Protein AF-A0A134A061-F1 (afdb_monomer_lite)

Sequence (136 aa):
MIILNKIAFFKDEEFLRAVRDTMGKERMSLAKRREKPIKGIIWKKSLRKINFISINFKDYHVKDITDLALFKNVETIILTYMGDNEEDIGIYEEENILDNLYLVKKLKNLRRVQLYHLKINNDVKADCPNARVFID

Foldseek 3Di:
DPVVVFFDDDPWVLVVVQCQQQDDQAESDPVRGDPGGDDDTDTLVSLQSHQYYEDACQVRVTQEPLSVLSNQNHAEYEYEHADPDPVRQAADPRPCNCVNLLSCCNRPNHAAYEYYRYDDPDDNCVSNVNYDYHYD

Secondary structure (DSSP, 8-state):
-TTGGGB---S-HHHHHHHHHHB-SSEE-GGG--SS---SPPBHHHHTT--EEEEEHHHH-----GGGGG-TT--EEEEE---SSTT----B--TTTTTTGGGGGG-TT--EEEEESB---S-HHHHSTTSEEEE-

Radius of gyration: 14.5 Å; chains: 1; bounding box: 28×32×43 Å

Structure (mmCIF, N/CA/C/O backbone):
data_AF-A0A134A061-F1
#
_entry.id   AF-A0A134A061-F1
#
loop_
_atom_site.group_PDB
_atom_site.id
_atom_site.type_symbol
_atom_site.label_atom_id
_atom_site.label_alt_id
_atom_site.label_comp_id
_atom_site.label_asym_id
_atom_site.label_entity_id
_atom_site.label_seq_id
_atom_site.pdbx_PDB_ins_code
_atom_site.Cartn_x
_atom_site.Cartn_y
_atom_site.Cartn_z
_atom_site.occupancy
_atom_site.B_iso_or_equiv
_atom_site.auth_seq_id
_atom_site.auth_comp_id
_atom_site.auth_asym_id
_atom_site.auth_atom_id
_atom_site.pdbx_PDB_model_num
ATOM 1 N N . MET A 1 1 ? -6.243 -9.577 26.295 1.00 54.78 1 MET A N 1
ATOM 2 C CA . MET A 1 1 ? -5.653 -8.228 26.113 1.00 54.78 1 MET A CA 1
ATOM 3 C C . MET A 1 1 ? -6.366 -7.474 24.979 1.00 54.78 1 MET A C 1
ATOM 5 O O . MET A 1 1 ? -6.039 -7.651 23.815 1.00 54.78 1 MET A O 1
ATOM 9 N N . ILE A 1 2 ? -7.404 -6.684 25.292 1.00 73.00 2 ILE A N 1
ATOM 10 C CA . ILE A 1 2 ? -8.360 -6.142 24.293 1.00 73.00 2 ILE A CA 1
ATOM 11 C C . ILE A 1 2 ? -7.815 -4.916 23.531 1.00 73.00 2 ILE A C 1
ATOM 13 O O . ILE A 1 2 ? -8.220 -4.661 22.396 1.00 73.00 2 ILE A O 1
ATOM 17 N N . ILE A 1 3 ? -6.899 -4.151 24.135 1.00 74.94 3 ILE A N 1
ATOM 18 C CA . ILE A 1 3 ? -6.406 -2.881 23.573 1.00 74.94 3 ILE A CA 1
ATOM 19 C C . ILE A 1 3 ? -5.347 -3.116 22.490 1.00 74.94 3 ILE A C 1
ATOM 21 O O . ILE A 1 3 ? -5.458 -2.549 21.405 1.00 74.94 3 ILE A O 1
ATOM 25 N N . LEU A 1 4 ? -4.380 -4.005 22.734 1.00 80.81 4 LEU A N 1
ATOM 26 C CA . LEU A 1 4 ? -3.308 -4.317 21.780 1.00 80.81 4 LEU A CA 1
ATOM 27 C C . LEU A 1 4 ? -3.839 -4.866 20.449 1.00 80.81 4 LEU A C 1
ATOM 29 O O . LEU A 1 4 ? -3.361 -4.477 19.387 1.00 80.81 4 LEU A O 1
ATOM 33 N N . ASN A 1 5 ? -4.937 -5.627 20.473 1.00 87.81 5 ASN A N 1
ATOM 34 C CA . ASN A 1 5 ? -5.585 -6.115 19.252 1.00 87.81 5 ASN A CA 1
ATOM 35 C C . ASN A 1 5 ? -6.145 -4.997 18.351 1.00 87.81 5 ASN A C 1
ATOM 37 O O . ASN A 1 5 ? -6.401 -5.247 17.169 1.00 87.81 5 ASN A O 1
ATOM 41 N N . LYS A 1 6 ? -6.324 -3.774 18.871 1.00 92.69 6 LYS A N 1
ATOM 42 C CA . LYS A 1 6 ? -6.825 -2.604 18.126 1.00 92.69 6 LYS A CA 1
ATOM 43 C C . LYS A 1 6 ? -5.707 -1.766 17.494 1.00 92.69 6 LYS A C 1
ATOM 45 O O . LYS A 1 6 ? -6.012 -0.920 16.649 1.00 92.69 6 LYS A O 1
ATOM 50 N N . ILE A 1 7 ? -4.454 -1.991 17.884 1.00 95.56 7 ILE A N 1
ATOM 51 C CA . ILE A 1 7 ? -3.274 -1.286 17.369 1.00 95.56 7 ILE A CA 1
ATOM 52 C C . ILE A 1 7 ? -2.820 -1.950 16.067 1.00 95.56 7 ILE A C 1
ATOM 54 O O . ILE A 1 7 ? -2.876 -3.174 15.941 1.00 95.56 7 ILE A O 1
ATOM 58 N N . ALA A 1 8 ? -2.446 -1.143 15.077 1.00 96.44 8 ALA A N 1
ATOM 59 C CA . ALA A 1 8 ? -1.811 -1.612 13.854 1.00 96.44 8 ALA A CA 1
ATOM 60 C C . ALA A 1 8 ? -0.295 -1.668 14.066 1.00 96.44 8 ALA A C 1
ATOM 62 O O . ALA A 1 8 ? 0.300 -0.688 14.512 1.00 96.44 8 ALA A O 1
ATOM 63 N N . PHE A 1 9 ? 0.293 -2.814 13.743 1.00 96.06 9 PHE A N 1
ATOM 64 C CA . PHE A 1 9 ? 1.733 -3.025 13.729 1.00 96.06 9 PHE A CA 1
ATOM 65 C C . PHE A 1 9 ? 2.155 -3.193 12.281 1.00 96.06 9 PHE A C 1
ATOM 67 O O . PHE A 1 9 ? 1.469 -3.899 11.542 1.00 96.06 9 PHE A O 1
ATOM 74 N N . PHE A 1 10 ? 3.236 -2.518 11.916 1.00 96.75 10 PHE A N 1
ATOM 75 C CA . PHE A 1 10 ? 3.843 -2.580 10.598 1.00 96.75 10 PHE A CA 1
ATOM 76 C C . PHE A 1 10 ? 5.154 -3.344 10.735 1.00 96.75 10 PHE A C 1
ATOM 78 O O . PHE A 1 10 ? 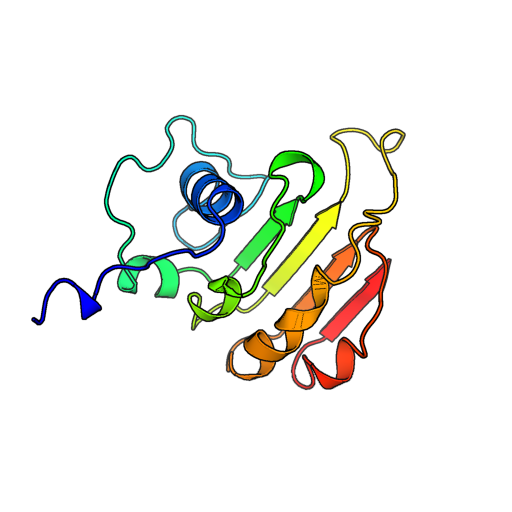5.872 -3.145 11.718 1.00 96.75 10 PHE A O 1
ATOM 85 N N . LYS A 1 11 ? 5.412 -4.252 9.802 1.00 95.62 11 LYS A N 1
ATOM 86 C CA . LYS A 1 11 ? 6.662 -5.005 9.707 1.00 95.62 11 LYS A CA 1
ATOM 87 C C . LYS A 1 11 ? 7.772 -4.151 9.112 1.00 95.62 11 LYS A C 1
ATOM 89 O O . LYS A 1 11 ? 8.905 -4.237 9.566 1.00 95.62 11 LYS A O 1
ATOM 94 N N . ASP A 1 12 ? 7.424 -3.347 8.116 1.00 96.06 12 ASP A N 1
ATOM 95 C CA . ASP A 1 12 ? 8.349 -2.462 7.425 1.00 96.06 12 ASP A CA 1
ATOM 96 C C . ASP A 1 12 ? 8.299 -1.060 8.058 1.00 96.06 12 ASP A C 1
ATOM 98 O O . ASP A 1 12 ? 7.246 -0.410 8.122 1.00 96.06 12 ASP A O 1
ATOM 102 N N . GLU A 1 13 ? 9.439 -0.603 8.582 1.00 96.75 13 GLU A N 1
ATOM 103 C CA . GLU A 1 13 ? 9.552 0.701 9.246 1.00 96.75 13 GLU A CA 1
ATOM 104 C C . GLU A 1 13 ? 9.395 1.871 8.267 1.00 96.75 13 GLU A C 1
ATOM 106 O O . GLU A 1 13 ? 8.819 2.904 8.621 1.00 96.75 13 GLU A O 1
ATOM 111 N N . GLU A 1 14 ? 9.825 1.694 7.020 1.00 97.19 14 GLU A N 1
ATOM 112 C CA . GLU A 1 14 ? 9.667 2.681 5.958 1.00 97.19 14 GLU A CA 1
ATOM 113 C C . GLU A 1 14 ? 8.205 2.779 5.504 1.00 97.19 14 GLU A C 1
ATOM 115 O O . GLU A 1 14 ? 7.691 3.873 5.252 1.00 97.19 14 GLU A O 1
ATOM 120 N N . PHE A 1 15 ? 7.466 1.667 5.511 1.00 97.44 15 PHE A N 1
ATOM 121 C CA . PHE A 1 15 ? 6.023 1.689 5.285 1.00 97.44 15 PHE A CA 1
ATOM 122 C C . PHE A 1 15 ? 5.314 2.391 6.451 1.00 97.44 15 PHE A C 1
ATOM 124 O O . PHE A 1 15 ? 4.456 3.256 6.240 1.00 97.44 15 PHE A O 1
ATOM 131 N N . LEU A 1 16 ? 5.704 2.116 7.699 1.00 97.81 16 LEU A N 1
ATOM 132 C CA . LEU A 1 16 ? 5.194 2.872 8.844 1.00 97.81 16 LEU A CA 1
ATOM 133 C C . LEU A 1 16 ? 5.452 4.379 8.685 1.00 97.81 16 LEU A C 1
ATOM 135 O O . LEU A 1 16 ? 4.541 5.177 8.940 1.00 97.81 16 LEU A O 1
ATOM 139 N N . ARG A 1 17 ? 6.656 4.775 8.252 1.00 97.06 17 ARG A N 1
ATOM 140 C CA . ARG A 1 17 ? 6.997 6.176 7.967 1.00 97.06 17 ARG A CA 1
ATOM 141 C C . ARG A 1 17 ? 6.086 6.752 6.886 1.00 97.06 17 ARG A C 1
ATOM 143 O O . ARG A 1 17 ? 5.439 7.768 7.133 1.00 97.06 17 ARG A O 1
ATOM 150 N N . ALA A 1 18 ? 5.911 6.054 5.764 1.00 96.62 18 ALA A N 1
ATOM 151 C CA . ALA A 1 18 ? 5.008 6.469 4.692 1.00 96.62 18 ALA A CA 1
ATOM 152 C C . ALA A 1 18 ? 3.581 6.716 5.197 1.00 96.62 18 ALA A C 1
ATOM 154 O O . ALA A 1 18 ? 2.980 7.752 4.900 1.00 96.62 18 ALA A O 1
ATOM 155 N N . VAL A 1 19 ? 3.037 5.810 6.013 1.00 97.12 19 VAL A N 1
ATOM 156 C CA . VAL A 1 19 ? 1.700 5.972 6.602 1.00 97.12 19 VAL A CA 1
ATOM 157 C C . VAL A 1 19 ? 1.646 7.194 7.514 1.00 97.12 19 VAL A C 1
ATOM 159 O O . VAL A 1 19 ? 0.689 7.968 7.456 1.00 97.12 19 VAL A O 1
ATOM 162 N N . ARG A 1 20 ? 2.656 7.401 8.362 1.00 96.44 20 ARG A N 1
ATOM 163 C CA . ARG A 1 20 ? 2.694 8.552 9.275 1.00 96.44 20 ARG A CA 1
ATOM 164 C C . ARG A 1 20 ? 2.776 9.878 8.537 1.00 96.44 20 ARG A C 1
ATOM 166 O O . ARG A 1 20 ? 2.158 10.838 9.004 1.00 96.44 20 ARG A O 1
ATOM 173 N N . ASP A 1 21 ? 3.487 9.907 7.421 1.00 96.12 21 ASP A N 1
ATOM 174 C CA . ASP A 1 21 ? 3.759 11.117 6.655 1.00 96.12 21 ASP A CA 1
ATOM 175 C C . ASP A 1 21 ? 2.613 11.466 5.705 1.00 96.12 21 ASP A C 1
ATOM 177 O O . ASP A 1 21 ? 2.369 12.641 5.462 1.00 96.12 21 ASP A O 1
ATOM 181 N N . THR A 1 22 ? 1.870 10.482 5.191 1.00 95.06 22 THR A N 1
ATOM 182 C CA . THR A 1 22 ? 0.907 10.706 4.092 1.00 95.06 22 THR A CA 1
ATOM 183 C C . THR A 1 22 ? -0.549 10.395 4.438 1.00 95.06 22 THR A C 1
ATOM 185 O O . THR A 1 22 ? -1.448 10.721 3.660 1.00 95.06 22 THR A O 1
ATOM 188 N N . MET A 1 23 ? -0.836 9.777 5.593 1.00 93.81 23 MET A N 1
ATOM 189 C CA . MET A 1 23 ? -2.210 9.423 5.962 1.00 93.81 23 MET A CA 1
ATOM 190 C C . MET A 1 23 ? -3.048 10.661 6.330 1.00 93.81 23 MET A C 1
ATOM 192 O O . MET A 1 23 ? -2.872 11.305 7.376 1.00 93.81 23 MET A O 1
ATOM 196 N N . GLY A 1 24 ? -4.023 10.955 5.467 1.00 85.75 24 GLY A N 1
ATOM 197 C CA . GLY A 1 24 ? -5.095 11.928 5.668 1.00 85.75 24 GLY A CA 1
ATOM 198 C C . GLY A 1 24 ? -6.418 11.285 6.110 1.00 85.75 24 GLY A C 1
ATOM 199 O O . GLY A 1 24 ? -6.437 10.226 6.730 1.00 85.75 24 GLY A O 1
ATOM 200 N N . LYS A 1 25 ? -7.551 11.942 5.807 1.00 86.38 25 LYS A N 1
ATOM 201 C CA . LYS A 1 25 ? -8.897 11.464 6.196 1.00 86.38 25 LYS A CA 1
ATOM 202 C C . LYS A 1 25 ? -9.248 10.108 5.567 1.00 86.38 25 LYS A C 1
ATOM 204 O O . LYS A 1 25 ? -9.570 9.173 6.290 1.00 86.38 25 LYS A O 1
ATOM 209 N N . GLU A 1 26 ? -9.179 10.026 4.240 1.00 92.00 26 GLU A N 1
ATOM 210 C CA . GLU A 1 26 ? -9.557 8.829 3.463 1.00 92.00 26 GLU A CA 1
ATOM 211 C C . GLU A 1 26 ? -8.472 8.391 2.474 1.00 92.00 26 GLU A C 1
ATOM 213 O O . GLU A 1 26 ? -8.609 7.381 1.791 1.00 92.00 26 GLU A O 1
ATOM 218 N N . ARG A 1 27 ? -7.377 9.151 2.389 1.00 93.62 27 ARG A N 1
ATOM 219 C CA . ARG A 1 27 ? -6.312 8.928 1.415 1.00 93.62 27 ARG A CA 1
ATOM 220 C C . ARG A 1 27 ? -4.961 8.927 2.105 1.00 93.62 27 ARG A C 1
ATOM 222 O O . ARG A 1 27 ? -4.683 9.821 2.903 1.00 93.62 27 ARG A O 1
ATOM 229 N N . MET A 1 28 ? -4.151 7.945 1.751 1.00 96.12 28 MET A N 1
ATOM 230 C CA . MET A 1 28 ? -2.710 7.923 1.935 1.00 96.12 28 MET A CA 1
ATOM 231 C C . MET A 1 28 ? -2.108 8.227 0.559 1.00 96.12 28 MET A C 1
ATOM 233 O O . MET A 1 28 ? -2.286 7.442 -0.369 1.00 96.12 28 MET A O 1
ATOM 237 N N . SER A 1 29 ? -1.532 9.414 0.372 1.00 93.69 29 SER A N 1
ATOM 238 C CA . SER A 1 29 ? -1.072 9.858 -0.950 1.00 93.69 29 SER A CA 1
ATOM 239 C C . SER A 1 29 ? 0.103 10.816 -0.856 1.00 93.69 29 SER A C 1
ATOM 241 O O . SER A 1 29 ? 0.116 11.704 -0.004 1.00 93.69 29 SER A O 1
ATOM 243 N N . LEU A 1 30 ? 1.024 10.684 -1.808 1.00 89.06 30 LEU A N 1
ATOM 244 C CA . LEU A 1 30 ? 2.163 11.580 -2.007 1.00 89.06 30 LEU A CA 1
ATOM 245 C C . LEU A 1 30 ? 1.733 13.043 -2.184 1.00 89.06 30 LEU A C 1
ATOM 247 O O . LEU A 1 30 ? 2.383 13.939 -1.661 1.00 89.06 30 LEU A O 1
ATOM 251 N N . ALA A 1 31 ? 0.577 13.289 -2.811 1.00 87.31 31 ALA A N 1
ATOM 252 C CA . ALA A 1 31 ? 0.029 14.635 -2.998 1.00 87.31 31 ALA A CA 1
ATOM 253 C C . ALA A 1 31 ? -0.475 15.287 -1.694 1.00 87.31 31 ALA A C 1
ATOM 255 O O . ALA A 1 31 ? -0.844 16.459 -1.684 1.00 87.31 31 ALA A O 1
ATOM 256 N N . LYS A 1 32 ? -0.575 14.526 -0.595 1.00 86.44 32 LYS A N 1
ATOM 257 C CA . LYS A 1 32 ? -1.104 14.990 0.697 1.00 86.44 32 LYS A CA 1
ATOM 258 C C . LYS A 1 32 ? -0.182 14.610 1.854 1.00 86.44 32 LYS A C 1
ATOM 260 O O . LYS A 1 32 ? -0.644 14.084 2.870 1.00 86.44 32 LYS A O 1
ATOM 265 N N . ARG A 1 33 ? 1.113 14.902 1.710 1.00 88.56 33 ARG A N 1
ATOM 266 C CA . ARG A 1 33 ? 2.069 14.831 2.824 1.00 88.56 33 ARG A CA 1
ATOM 267 C C . ARG A 1 33 ? 1.624 15.766 3.955 1.00 88.56 33 ARG A C 1
ATOM 269 O O . ARG A 1 33 ? 1.153 16.880 3.729 1.00 88.56 33 ARG A O 1
ATOM 276 N N . ARG A 1 34 ? 1.720 15.286 5.189 1.00 90.88 34 ARG A N 1
ATOM 277 C CA . ARG A 1 34 ? 1.394 16.039 6.397 1.00 90.88 34 ARG A CA 1
ATOM 278 C C . ARG A 1 34 ? 2.566 16.945 6.746 1.00 90.88 34 ARG A C 1
ATOM 280 O O . ARG A 1 34 ? 3.698 16.488 6.784 1.00 90.88 34 ARG A O 1
ATOM 287 N N . GLU A 1 35 ? 2.272 18.181 7.139 1.00 91.12 35 GLU A N 1
ATOM 288 C CA . GLU A 1 35 ? 3.278 19.083 7.720 1.00 91.12 35 GLU A CA 1
ATOM 289 C C . GLU A 1 35 ? 3.909 18.479 8.988 1.00 91.12 35 GLU A C 1
ATOM 291 O O . GLU A 1 35 ? 5.107 18.592 9.228 1.00 91.12 35 GLU A O 1
ATOM 296 N N . LYS A 1 36 ? 3.090 17.794 9.802 1.00 92.38 36 LYS A N 1
ATOM 297 C CA . LYS A 1 36 ? 3.539 17.055 10.985 1.00 92.38 36 LYS A CA 1
ATOM 298 C C . LYS A 1 36 ? 3.112 15.588 10.887 1.00 92.38 36 LYS A C 1
ATOM 300 O O . LYS A 1 36 ? 1.899 15.318 10.827 1.00 92.38 36 LYS A O 1
ATOM 305 N N . PRO A 1 37 ? 4.069 14.643 10.917 1.00 93.00 37 PRO A N 1
ATOM 306 C CA . PRO A 1 37 ? 3.759 13.225 10.844 1.00 93.00 37 PRO A CA 1
ATOM 307 C C . PRO A 1 37 ? 2.990 12.767 12.081 1.00 93.00 37 PRO A C 1
ATOM 309 O O . PRO A 1 37 ? 3.013 13.406 13.139 1.00 93.00 37 PRO A O 1
ATOM 312 N N . ILE A 1 38 ? 2.292 11.640 11.961 1.00 93.56 38 ILE A N 1
ATOM 313 C CA . ILE A 1 38 ? 1.561 11.056 13.088 1.00 93.56 38 ILE A CA 1
ATOM 314 C C . ILE A 1 38 ? 2.563 10.550 14.136 1.00 93.56 38 ILE A C 1
ATOM 316 O O . ILE A 1 38 ? 3.218 9.524 13.959 1.00 93.56 38 ILE A O 1
ATOM 320 N N . LYS A 1 39 ? 2.658 11.270 15.258 1.00 89.00 39 LYS A N 1
ATOM 321 C CA . LYS A 1 39 ? 3.450 10.885 16.431 1.00 89.00 39 LYS A CA 1
ATOM 322 C C . LYS A 1 39 ? 2.553 10.099 17.392 1.00 89.00 39 LYS A C 1
ATOM 324 O O . LYS A 1 39 ? 1.765 10.691 18.122 1.00 89.00 39 LYS A O 1
ATOM 329 N N . GLY A 1 40 ? 2.615 8.767 17.352 1.00 91.50 40 GLY A N 1
ATOM 330 C CA . GLY A 1 40 ? 1.891 7.904 18.292 1.00 91.50 40 GLY A CA 1
ATOM 331 C C . GLY A 1 40 ? 1.327 6.623 17.681 1.00 91.50 40 GLY A C 1
ATOM 332 O O . GLY A 1 40 ? 1.771 6.155 16.633 1.00 91.50 40 GLY A O 1
ATOM 333 N N . ILE A 1 41 ? 0.345 6.046 18.376 1.00 94.12 41 ILE A N 1
ATOM 334 C CA . ILE A 1 41 ? -0.288 4.772 18.018 1.00 94.12 41 ILE A CA 1
ATOM 335 C C . ILE A 1 41 ? -1.153 4.931 16.765 1.00 94.12 41 ILE A C 1
ATOM 337 O O . ILE A 1 41 ? -2.073 5.753 16.722 1.00 94.12 41 ILE A O 1
ATOM 341 N N . ILE A 1 42 ? -0.926 4.061 15.780 1.00 96.12 42 ILE A N 1
ATOM 342 C CA . ILE A 1 42 ? -1.824 3.895 14.639 1.00 96.12 42 ILE A CA 1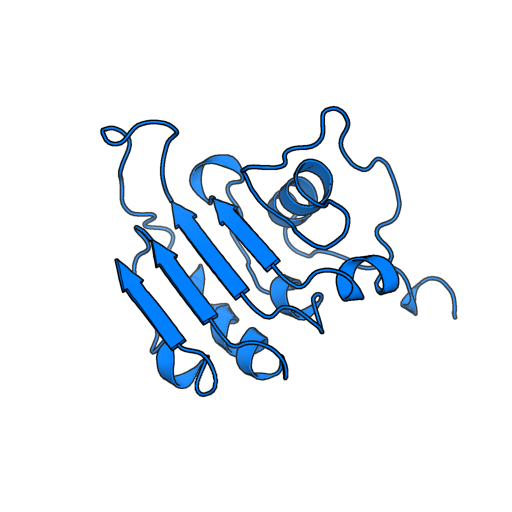
ATOM 343 C C . ILE A 1 42 ? -2.888 2.866 15.007 1.00 96.12 42 ILE A C 1
ATOM 345 O O . ILE A 1 42 ? -2.611 1.696 15.267 1.00 96.12 42 ILE A O 1
ATOM 349 N N . TRP A 1 43 ? -4.142 3.300 15.025 1.00 95.75 43 TRP A N 1
ATOM 350 C CA . TRP A 1 43 ? -5.266 2.419 15.313 1.00 95.75 43 TRP A CA 1
ATOM 351 C C . TRP A 1 43 ? -5.765 1.739 14.039 1.00 95.75 43 TRP A C 1
ATOM 353 O O . TRP A 1 43 ? -6.014 2.409 13.036 1.00 95.75 43 TRP A O 1
ATOM 363 N N . LYS A 1 44 ? -6.067 0.436 14.103 1.00 96.38 44 LYS A N 1
ATOM 364 C CA . LYS A 1 44 ? -6.672 -0.311 12.981 1.00 96.38 44 LYS A CA 1
ATOM 365 C C . LYS A 1 44 ? -7.958 0.345 12.463 1.00 96.38 44 LYS A C 1
ATOM 367 O O . LYS A 1 44 ? -8.231 0.314 11.269 1.00 96.38 44 LYS A O 1
ATOM 372 N N . LYS A 1 45 ? -8.748 0.975 13.346 1.00 94.94 45 LYS A N 1
ATOM 373 C CA . LYS A 1 45 ? -9.968 1.712 12.959 1.00 94.94 45 LYS A CA 1
ATOM 374 C C . LYS A 1 45 ? -9.686 2.909 12.044 1.00 94.94 45 LYS A C 1
ATOM 376 O O . LYS A 1 45 ? -10.549 3.258 11.250 1.00 94.94 45 LYS A O 1
ATOM 381 N N . SER A 1 46 ? -8.513 3.533 12.165 1.00 94.81 46 SER A N 1
ATOM 382 C CA . SER A 1 46 ? -8.108 4.652 11.311 1.00 94.81 46 SER A CA 1
ATOM 383 C C . SER A 1 46 ? -7.765 4.153 9.910 1.00 94.81 46 SER A C 1
ATOM 385 O O . SER A 1 46 ? -8.249 4.717 8.939 1.00 94.81 46 SER A O 1
ATOM 387 N N . LEU A 1 47 ? -7.048 3.027 9.810 1.00 96.75 47 LEU A N 1
ATOM 388 C CA . LEU A 1 47 ? -6.701 2.403 8.526 1.00 96.75 47 LEU A CA 1
ATOM 389 C C . LEU A 1 47 ? -7.937 1.944 7.738 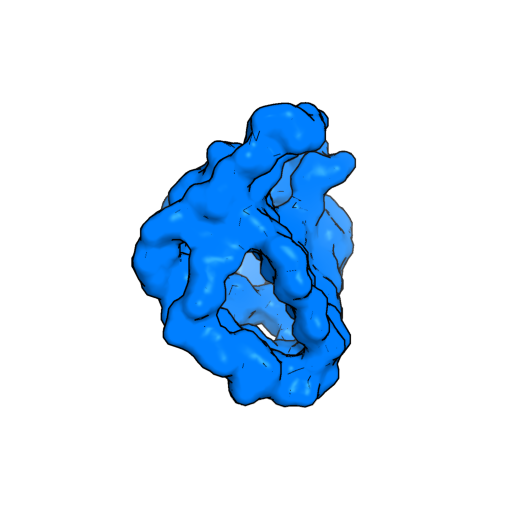1.00 96.75 47 LEU A C 1
ATOM 391 O O . LEU A 1 47 ? -7.951 1.996 6.514 1.00 96.75 47 LEU A O 1
ATOM 395 N N . ARG A 1 48 ? -9.021 1.561 8.428 1.00 95.19 48 ARG A N 1
ATOM 396 C CA . ARG A 1 48 ? -10.310 1.225 7.791 1.00 95.19 48 ARG A CA 1
ATOM 397 C C . ARG A 1 48 ? -10.987 2.408 7.090 1.00 95.19 48 ARG A C 1
ATOM 399 O O . ARG A 1 48 ? -11.917 2.180 6.329 1.00 95.19 48 ARG A O 1
ATOM 406 N N . LYS A 1 49 ? -10.588 3.652 7.353 1.00 95.50 49 LYS A N 1
ATOM 407 C CA . LYS A 1 49 ? -11.156 4.824 6.663 1.00 95.50 49 LYS A CA 1
ATOM 408 C C . LYS A 1 49 ? -10.484 5.098 5.320 1.00 95.50 49 LYS A C 1
ATOM 410 O O . LYS A 1 49 ? -10.978 5.915 4.556 1.00 95.50 49 LYS A O 1
ATOM 415 N N . ILE A 1 50 ? -9.356 4.447 5.049 1.00 97.50 50 ILE A N 1
ATOM 416 C CA . ILE A 1 50 ? -8.557 4.703 3.859 1.00 97.50 50 ILE A CA 1
ATOM 417 C C . ILE A 1 50 ? -9.127 3.912 2.684 1.00 97.50 50 ILE A C 1
ATOM 419 O O . ILE A 1 50 ? -9.216 2.685 2.745 1.00 97.50 50 ILE A O 1
ATOM 423 N N . ASN A 1 51 ? -9.497 4.629 1.624 1.00 97.69 51 ASN A N 1
ATOM 424 C CA . ASN A 1 51 ? -9.968 4.068 0.356 1.00 97.69 51 ASN A CA 1
ATOM 425 C C . ASN A 1 51 ? -8.924 4.195 -0.770 1.00 97.69 51 ASN A C 1
ATOM 427 O O . ASN A 1 51 ? -9.056 3.552 -1.809 1.00 97.69 51 ASN A O 1
ATOM 431 N N . PHE A 1 52 ? -7.864 4.974 -0.559 1.00 97.94 52 PHE A N 1
ATOM 432 C CA . PHE A 1 52 ? -6.825 5.231 -1.553 1.00 97.94 52 PHE A CA 1
ATOM 433 C C . PHE A 1 52 ? -5.438 5.177 -0.917 1.00 97.94 52 PHE A C 1
ATOM 435 O O . PHE A 1 52 ? -5.199 5.857 0.087 1.00 97.94 52 PHE A O 1
ATOM 442 N N . ILE A 1 53 ? -4.532 4.413 -1.526 1.00 98.12 53 ILE A N 1
ATOM 443 C CA . ILE A 1 53 ? -3.128 4.290 -1.126 1.00 98.12 53 ILE A CA 1
ATOM 444 C C . ILE A 1 53 ? -2.244 4.567 -2.337 1.00 98.12 53 ILE A C 1
ATOM 446 O O . ILE A 1 53 ? -2.435 3.968 -3.392 1.00 98.12 53 ILE A O 1
ATOM 450 N N . SER A 1 54 ? -1.266 5.449 -2.166 1.00 96.56 54 SER A N 1
ATOM 451 C CA . SER A 1 54 ? -0.184 5.683 -3.116 1.00 96.56 54 SER A CA 1
ATOM 452 C C . SER A 1 54 ? 1.146 5.678 -2.366 1.00 96.56 54 SER A C 1
ATOM 454 O O . SER A 1 54 ? 1.302 6.421 -1.394 1.00 96.56 54 SER A O 1
ATOM 456 N N . ILE A 1 55 ? 2.063 4.811 -2.797 1.00 95.69 55 ILE A N 1
ATOM 457 C CA . ILE A 1 55 ? 3.409 4.656 -2.234 1.00 95.69 55 ILE A CA 1
ATOM 458 C C . ILE A 1 55 ? 4.415 4.889 -3.354 1.00 95.69 55 ILE A C 1
ATOM 460 O O . ILE A 1 55 ? 4.335 4.233 -4.390 1.00 95.69 55 ILE A O 1
ATOM 464 N N . ASN A 1 56 ? 5.363 5.791 -3.109 1.00 93.81 56 ASN A N 1
ATOM 465 C CA . ASN A 1 56 ? 6.547 5.949 -3.941 1.00 93.81 56 ASN A CA 1
ATOM 466 C C . ASN A 1 56 ? 7.729 5.269 -3.264 1.00 93.81 56 ASN A C 1
ATOM 468 O O . ASN A 1 56 ? 8.180 5.720 -2.207 1.00 93.81 56 ASN A O 1
ATOM 472 N N . PHE A 1 57 ? 8.230 4.195 -3.863 1.00 94.19 57 PHE A N 1
ATOM 473 C CA . PHE A 1 57 ? 9.383 3.464 -3.346 1.00 94.19 57 PHE A CA 1
ATOM 474 C C . PHE A 1 57 ? 10.671 4.284 -3.417 1.00 94.19 57 PHE A C 1
ATOM 476 O O . PHE A 1 57 ? 11.583 4.036 -2.634 1.00 94.19 57 PHE A O 1
ATOM 483 N N . LYS A 1 58 ? 10.733 5.302 -4.284 1.00 92.00 58 LYS A N 1
ATOM 484 C CA . LYS A 1 58 ? 11.882 6.206 -4.353 1.00 92.00 58 LYS A CA 1
ATOM 485 C C . LYS A 1 58 ? 11.967 7.144 -3.150 1.00 92.00 58 LYS A C 1
ATOM 487 O O . LYS A 1 58 ? 13.051 7.362 -2.632 1.00 92.00 58 LYS A O 1
ATOM 492 N N . ASP A 1 59 ? 10.824 7.648 -2.686 1.00 91.56 59 ASP A N 1
ATOM 493 C CA . ASP A 1 59 ? 10.738 8.541 -1.521 1.00 91.56 59 ASP A CA 1
ATOM 494 C C . ASP A 1 59 ? 10.832 7.790 -0.191 1.00 91.56 59 ASP A C 1
ATOM 496 O O . ASP A 1 59 ? 11.416 8.254 0.796 1.00 91.56 59 ASP A O 1
ATOM 500 N N . TYR A 1 60 ? 10.123 6.662 -0.132 1.00 93.06 60 TYR A N 1
ATOM 501 C CA . TYR A 1 60 ? 9.910 5.959 1.119 1.00 93.06 60 TYR A CA 1
ATOM 502 C C . TYR A 1 60 ? 10.851 4.782 1.298 1.00 93.06 60 TYR A C 1
ATOM 504 O O . TYR A 1 60 ? 11.101 4.437 2.434 1.00 93.06 60 TYR A O 1
ATOM 512 N N . HIS A 1 61 ? 11.418 4.204 0.236 1.00 93.25 61 HIS A N 1
ATOM 513 C CA . HIS A 1 61 ? 12.280 3.019 0.323 1.00 93.25 61 HIS A CA 1
ATOM 514 C C . HIS A 1 61 ? 11.617 1.824 1.033 1.00 93.25 61 HIS A C 1
ATOM 516 O O . HIS A 1 61 ? 12.297 1.032 1.681 1.00 93.25 61 HIS A O 1
ATOM 522 N N . VAL A 1 62 ? 10.287 1.694 0.912 1.00 94.88 62 VAL A N 1
ATOM 523 C CA . VAL A 1 62 ? 9.529 0.532 1.409 1.00 94.88 62 VAL A CA 1
ATOM 524 C C . VAL A 1 62 ? 10.038 -0.733 0.724 1.00 94.88 62 VAL A C 1
ATOM 526 O O . VAL A 1 62 ? 10.132 -0.757 -0.500 1.00 94.88 62 VAL A O 1
ATOM 529 N N . LYS A 1 63 ? 10.315 -1.782 1.501 1.00 92.94 63 LYS A N 1
ATOM 530 C CA . LYS A 1 63 ? 10.843 -3.064 1.008 1.00 92.94 63 LYS A CA 1
ATOM 531 C C . LYS A 1 63 ? 9.847 -4.214 1.147 1.00 92.94 63 LYS A C 1
ATOM 533 O O . LYS A 1 63 ? 9.935 -5.184 0.406 1.00 92.94 63 LYS A O 1
ATOM 538 N N . ASP A 1 64 ? 8.882 -4.111 2.062 1.00 94.00 64 ASP A N 1
ATOM 539 C CA . ASP A 1 64 ? 7.809 -5.096 2.238 1.00 94.00 64 ASP A CA 1
ATOM 540 C C . ASP A 1 64 ? 6.425 -4.430 2.258 1.00 94.00 64 ASP A C 1
ATOM 542 O O . ASP A 1 64 ? 6.074 -3.651 3.146 1.00 94.00 64 ASP A O 1
ATOM 546 N N . ILE A 1 65 ? 5.592 -4.791 1.279 1.00 95.38 65 ILE A N 1
ATOM 547 C CA . ILE A 1 65 ? 4.223 -4.283 1.135 1.00 95.38 65 ILE A CA 1
ATOM 548 C C . ILE A 1 65 ? 3.161 -5.145 1.838 1.00 95.38 65 ILE A C 1
ATOM 550 O O . ILE A 1 65 ? 1.965 -4.874 1.701 1.00 95.38 65 ILE A O 1
ATOM 554 N N . THR A 1 66 ? 3.552 -6.161 2.615 1.00 95.69 66 THR A N 1
ATOM 555 C CA . THR A 1 66 ? 2.640 -7.062 3.350 1.00 95.69 66 THR A CA 1
ATOM 556 C C . THR A 1 66 ? 1.581 -6.300 4.153 1.00 95.69 66 THR A C 1
ATOM 558 O O . THR A 1 66 ? 0.415 -6.708 4.232 1.00 95.69 66 THR A O 1
ATOM 561 N N . ASP A 1 67 ? 1.957 -5.152 4.717 1.00 96.88 67 ASP A N 1
ATOM 562 C CA . ASP A 1 67 ? 1.082 -4.336 5.555 1.00 96.88 67 ASP A CA 1
ATOM 563 C C . ASP A 1 67 ? -0.044 -3.620 4.786 1.00 96.88 67 ASP A C 1
ATOM 565 O O . ASP A 1 67 ? -0.982 -3.114 5.410 1.00 96.88 67 ASP A O 1
ATOM 569 N N . LEU A 1 68 ? -0.072 -3.676 3.444 1.00 97.19 68 LEU A N 1
ATOM 570 C CA . LEU A 1 68 ? -1.248 -3.286 2.650 1.00 97.19 68 LEU A CA 1
ATOM 571 C C . LEU A 1 68 ? -2.500 -4.059 3.095 1.00 97.19 68 LEU A C 1
ATOM 573 O O . LEU A 1 68 ? -3.615 -3.529 3.080 1.00 97.19 68 LEU A O 1
ATOM 577 N N . ALA A 1 69 ? -2.331 -5.288 3.594 1.00 95.44 69 ALA A N 1
ATOM 578 C CA . ALA A 1 69 ? -3.420 -6.095 4.130 1.00 95.44 69 ALA A CA 1
ATOM 579 C C . ALA A 1 69 ? -4.119 -5.460 5.351 1.00 95.44 69 ALA A C 1
ATOM 581 O O . ALA A 1 69 ? -5.226 -5.886 5.707 1.00 95.44 69 ALA A O 1
ATOM 582 N N . LEU A 1 70 ? -3.527 -4.457 6.010 1.00 96.19 70 LEU A N 1
ATOM 583 C CA . LEU A 1 70 ? -4.142 -3.737 7.130 1.00 96.19 70 LEU A CA 1
ATOM 584 C C . LEU A 1 70 ? -5.293 -2.813 6.682 1.00 96.19 70 LEU A C 1
ATOM 586 O O . LEU A 1 70 ? -6.199 -2.527 7.476 1.00 96.19 70 LEU A O 1
ATOM 590 N N . PHE A 1 71 ? -5.317 -2.399 5.413 1.00 97.12 71 PHE A N 1
ATOM 591 C CA . PHE A 1 71 ? -6.235 -1.397 4.861 1.00 97.12 71 PHE A CA 1
ATOM 592 C C . PHE A 1 71 ? -7.487 -2.034 4.245 1.00 97.12 71 PHE A C 1
ATOM 594 O O . PHE A 1 71 ? -7.662 -2.120 3.034 1.00 97.12 71 PHE A O 1
ATOM 601 N N . LYS A 1 72 ? -8.398 -2.501 5.104 1.00 95.69 72 LYS A N 1
ATOM 602 C CA . LYS A 1 72 ? -9.526 -3.367 4.699 1.00 95.69 72 LYS A CA 1
ATOM 603 C C . LYS A 1 72 ? -10.529 -2.771 3.702 1.00 95.69 72 LYS A C 1
ATOM 605 O O . LYS A 1 72 ? -11.238 -3.546 3.069 1.00 95.69 72 LYS A O 1
ATOM 610 N N . ASN A 1 73 ? -10.587 -1.447 3.575 1.00 96.69 73 ASN A N 1
ATOM 611 C CA . ASN A 1 73 ? -11.561 -0.744 2.736 1.00 96.69 73 ASN A CA 1
ATOM 612 C C . ASN A 1 73 ? -10.924 -0.039 1.531 1.00 96.69 73 ASN A C 1
ATOM 614 O O . ASN A 1 73 ? -11.602 0.752 0.881 1.00 96.69 73 ASN A O 1
ATOM 618 N N . VAL A 1 74 ? -9.647 -0.310 1.237 1.00 97.62 74 VAL A N 1
ATOM 619 C CA . VAL A 1 74 ? -8.969 0.302 0.093 1.00 97.62 74 VAL A CA 1
ATOM 620 C C . VAL A 1 74 ? -9.648 -0.094 -1.221 1.00 97.62 74 VAL A C 1
ATOM 622 O O . VAL A 1 74 ? -10.020 -1.249 -1.426 1.00 97.62 74 VAL A O 1
ATOM 625 N N . GLU A 1 75 ? -9.807 0.886 -2.104 1.00 98.25 75 GLU A N 1
ATOM 626 C CA . GLU A 1 75 ? -10.385 0.734 -3.439 1.00 98.25 75 GLU A CA 1
ATOM 6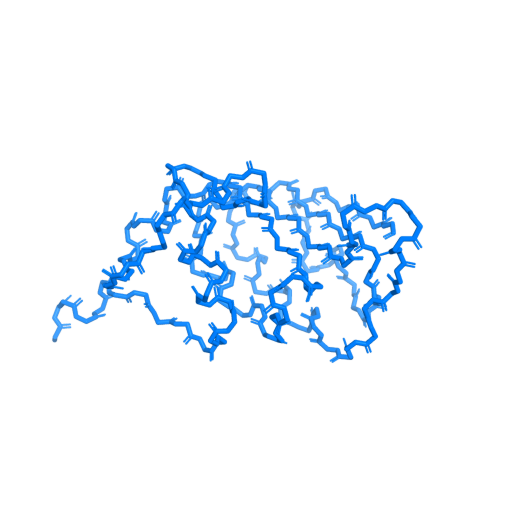27 C C . GLU A 1 75 ? -9.336 0.890 -4.536 1.00 98.25 75 GLU A C 1
ATOM 629 O O . GLU A 1 75 ? -9.449 0.270 -5.595 1.00 98.25 75 GLU A O 1
ATOM 634 N N . THR A 1 76 ? -8.325 1.726 -4.293 1.00 98.25 76 THR A N 1
ATOM 635 C CA . THR A 1 76 ? -7.243 2.009 -5.238 1.00 98.25 76 THR A CA 1
ATOM 636 C C . THR A 1 76 ? -5.892 1.925 -4.547 1.00 98.25 76 THR A C 1
ATOM 638 O O . THR A 1 76 ? -5.678 2.574 -3.521 1.00 98.25 76 THR A O 1
ATOM 641 N N . ILE A 1 77 ? -4.992 1.146 -5.141 1.00 98.25 77 ILE A N 1
ATOM 642 C CA . ILE A 1 77 ? -3.582 1.061 -4.768 1.00 98.25 77 ILE A CA 1
ATOM 643 C C . ILE A 1 77 ? -2.755 1.531 -5.964 1.00 98.25 77 ILE A C 1
ATOM 645 O O . ILE A 1 77 ? -2.962 1.060 -7.082 1.00 98.25 77 ILE A O 1
ATOM 649 N N . ILE A 1 78 ? -1.838 2.459 -5.718 1.00 97.31 78 ILE A N 1
ATOM 650 C CA . ILE A 1 78 ? -0.846 2.923 -6.685 1.00 97.31 78 ILE A CA 1
ATOM 651 C C . ILE A 1 78 ? 0.533 2.695 -6.072 1.00 97.31 78 ILE A C 1
ATOM 653 O O . ILE A 1 78 ? 0.819 3.204 -4.988 1.00 97.31 78 ILE A O 1
ATOM 657 N N . LEU A 1 79 ? 1.368 1.927 -6.756 1.00 96.12 79 LEU A N 1
ATOM 658 C CA . LEU A 1 79 ? 2.745 1.664 -6.365 1.00 96.12 79 LEU A CA 1
ATOM 659 C C . LEU A 1 79 ? 3.650 2.216 -7.463 1.00 96.12 79 LEU A C 1
ATOM 661 O O . LEU A 1 79 ? 3.494 1.845 -8.625 1.00 96.12 79 LEU A O 1
ATOM 665 N N . THR A 1 80 ? 4.546 3.133 -7.112 1.00 93.81 80 THR A N 1
ATOM 666 C CA . THR A 1 80 ? 5.383 3.844 -8.085 1.00 93.81 80 THR A CA 1
ATOM 667 C C . THR A 1 80 ? 6.840 3.852 -7.663 1.00 93.81 80 THR A C 1
ATOM 669 O O . THR A 1 80 ? 7.151 3.832 -6.471 1.00 93.81 80 THR A O 1
ATOM 672 N N . TYR A 1 81 ? 7.732 3.991 -8.634 1.00 93.06 81 TYR A N 1
ATOM 673 C CA . TYR A 1 81 ? 9.094 4.454 -8.409 1.00 93.06 81 TYR A CA 1
ATOM 674 C C . TYR A 1 81 ? 9.391 5.601 -9.372 1.00 93.06 81 TYR A C 1
ATOM 676 O O . TYR A 1 81 ? 9.744 5.393 -10.524 1.00 93.06 81 TYR A O 1
ATOM 684 N N . MET A 1 82 ? 9.180 6.832 -8.918 1.00 86.88 82 MET A N 1
ATOM 685 C CA . MET A 1 82 ? 9.373 8.019 -9.754 1.00 86.88 82 MET A CA 1
ATOM 686 C C . MET A 1 82 ? 9.930 9.169 -8.922 1.00 86.88 82 MET A C 1
ATOM 688 O O . MET A 1 82 ? 9.603 9.284 -7.743 1.00 86.88 82 MET A O 1
ATOM 692 N N . GLY A 1 83 ? 10.805 9.986 -9.505 1.00 78.38 83 GLY A N 1
ATOM 693 C CA . GLY A 1 83 ? 11.215 11.253 -8.901 1.00 78.38 83 GLY A CA 1
ATOM 694 C C . GLY A 1 83 ? 10.155 12.343 -9.064 1.00 78.38 83 GLY A C 1
ATOM 695 O O . GLY A 1 83 ? 9.101 12.126 -9.659 1.00 78.38 83 GLY A O 1
ATOM 696 N N . ASP A 1 84 ? 10.462 13.538 -8.559 1.00 71.62 84 ASP A N 1
ATOM 697 C CA . ASP A 1 84 ? 9.600 14.719 -8.710 1.00 71.62 84 ASP A CA 1
ATOM 698 C C . ASP A 1 84 ? 9.558 15.251 -10.161 1.00 71.62 84 ASP A C 1
ATOM 700 O O . ASP A 1 84 ? 8.654 16.008 -10.511 1.00 71.62 84 ASP A O 1
ATOM 704 N N . ASN A 1 85 ? 10.505 14.833 -11.012 1.00 69.50 85 ASN A N 1
ATOM 705 C CA . ASN A 1 85 ? 10.652 15.269 -12.402 1.00 69.50 85 ASN A CA 1
ATOM 706 C C . ASN A 1 85 ? 10.614 14.074 -13.371 1.00 69.50 85 ASN A C 1
ATOM 708 O O . ASN A 1 85 ? 11.125 13.002 -13.049 1.00 69.50 85 ASN A O 1
ATOM 712 N N . GLU A 1 86 ? 10.093 14.290 -14.586 1.00 64.56 86 GLU A N 1
ATOM 713 C CA . GLU A 1 86 ? 9.989 13.267 -15.650 1.00 64.56 86 GLU A CA 1
ATOM 714 C C . GLU A 1 86 ? 11.346 12.704 -16.111 1.00 64.56 86 GLU A C 1
ATOM 716 O O . GLU A 1 86 ? 11.409 11.622 -16.681 1.00 64.56 86 GLU A O 1
ATOM 721 N N . GLU A 1 87 ? 12.451 13.402 -15.853 1.00 67.88 87 GLU A N 1
ATOM 722 C CA . GLU A 1 87 ? 13.799 12.925 -16.197 1.00 67.88 87 GLU A CA 1
ATOM 723 C C . GLU A 1 87 ? 14.391 11.994 -15.130 1.00 67.88 87 GLU A C 1
ATOM 725 O O . GLU A 1 87 ? 15.354 11.276 -15.388 1.00 67.88 87 GLU A O 1
ATOM 730 N N . ASP A 1 88 ? 13.806 11.973 -13.930 1.00 70.62 88 ASP A N 1
ATOM 731 C CA . ASP A 1 88 ? 14.265 11.168 -12.800 1.00 70.62 88 ASP A CA 1
ATOM 732 C C . ASP A 1 88 ? 13.445 9.868 -12.674 1.00 70.62 88 ASP A C 1
ATOM 734 O O . ASP A 1 88 ? 13.023 9.436 -11.590 1.00 70.62 88 ASP A O 1
ATOM 738 N N . ILE A 1 89 ? 13.202 9.260 -13.836 1.00 71.69 89 ILE A N 1
ATOM 739 C CA . ILE A 1 89 ? 12.506 7.990 -14.015 1.00 71.69 89 ILE A CA 1
ATOM 740 C C . ILE A 1 89 ? 13.559 6.887 -14.148 1.00 71.69 89 ILE A C 1
ATOM 742 O O . ILE A 1 89 ? 14.341 6.846 -15.094 1.00 71.69 89 ILE A O 1
ATOM 746 N N . GLY A 1 90 ? 13.577 5.980 -13.177 1.00 77.62 90 GLY A N 1
ATOM 747 C CA . GLY A 1 90 ? 14.322 4.723 -13.238 1.00 77.62 90 GLY A CA 1
ATOM 748 C C . GLY A 1 90 ? 13.374 3.566 -12.962 1.00 77.62 90 GLY A C 1
ATOM 749 O O . GLY A 1 90 ? 12.223 3.797 -12.614 1.00 77.62 90 GLY A O 1
ATOM 750 N N . ILE A 1 91 ? 13.843 2.329 -13.079 1.00 82.44 91 ILE A N 1
ATOM 751 C CA . ILE A 1 91 ? 13.067 1.151 -12.674 1.00 82.44 91 ILE A CA 1
ATOM 752 C C . ILE A 1 91 ? 13.493 0.764 -11.258 1.00 82.44 91 ILE A C 1
ATOM 754 O O . ILE A 1 91 ? 14.686 0.735 -10.949 1.00 82.44 91 ILE A O 1
ATOM 758 N N . TYR A 1 92 ? 12.531 0.484 -10.376 1.00 86.19 92 TYR A N 1
ATOM 759 C CA . TYR A 1 92 ? 12.849 -0.118 -9.083 1.00 86.19 92 TYR A CA 1
ATOM 760 C C . TYR A 1 92 ? 13.206 -1.591 -9.280 1.00 86.19 92 TYR A C 1
ATOM 762 O O . TYR A 1 92 ? 12.339 -2.414 -9.580 1.00 86.19 92 TYR A O 1
ATOM 770 N N . GLU A 1 93 ? 14.491 -1.897 -9.123 1.00 81.00 93 GLU A N 1
ATOM 771 C CA . GLU A 1 93 ? 15.068 -3.224 -9.368 1.00 81.00 93 GLU A CA 1
ATOM 772 C C . GLU A 1 93 ? 15.037 -4.150 -8.143 1.00 81.00 93 GLU A C 1
ATOM 774 O O . GLU A 1 93 ? 15.521 -5.275 -8.237 1.00 81.00 93 GLU A O 1
ATOM 779 N N . GLU A 1 94 ? 14.497 -3.707 -6.996 1.00 83.81 94 GLU A N 1
ATOM 780 C CA . GLU A 1 94 ? 14.385 -4.572 -5.815 1.00 83.81 94 GLU A CA 1
ATOM 781 C C . GLU A 1 94 ? 13.510 -5.777 -6.157 1.00 83.81 94 GLU A C 1
ATOM 783 O O . GLU A 1 94 ? 12.287 -5.689 -6.326 1.00 83.81 94 GLU A O 1
ATOM 788 N N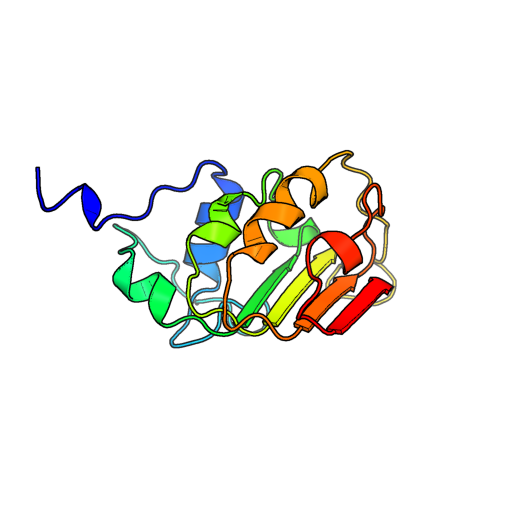 . GLU A 1 95 ? 14.175 -6.918 -6.274 1.00 75.31 95 GLU A N 1
ATOM 789 C CA . GLU A 1 95 ? 13.515 -8.177 -6.533 1.00 75.31 95 GLU A CA 1
ATOM 790 C C . GLU A 1 95 ? 12.587 -8.472 -5.355 1.00 75.31 95 GLU A C 1
ATOM 792 O O . GLU A 1 95 ? 12.945 -8.266 -4.197 1.00 75.31 95 GLU A O 1
ATOM 797 N N . ASN A 1 96 ? 11.385 -8.964 -5.651 1.00 86.56 96 ASN A N 1
ATOM 798 C CA . ASN A 1 96 ? 10.408 -9.419 -4.660 1.00 86.56 96 ASN A CA 1
ATOM 799 C C . ASN A 1 96 ? 9.558 -8.339 -3.974 1.00 86.56 96 ASN A C 1
ATOM 801 O O . ASN A 1 96 ? 8.707 -8.686 -3.153 1.00 86.56 96 ASN A O 1
ATOM 805 N N . ILE A 1 97 ? 9.664 -7.054 -4.344 1.00 90.94 97 ILE A N 1
ATOM 806 C CA . ILE A 1 97 ? 8.776 -6.019 -3.772 1.00 90.94 97 ILE A CA 1
ATOM 807 C C . ILE A 1 97 ? 7.283 -6.330 -3.992 1.00 90.94 97 ILE A C 1
ATOM 809 O O . ILE A 1 97 ? 6.436 -5.985 -3.166 1.00 90.94 97 ILE A O 1
ATOM 813 N N . LEU A 1 98 ? 6.950 -7.022 -5.088 1.00 93.56 98 LEU A N 1
ATOM 814 C CA . LEU A 1 98 ? 5.585 -7.422 -5.435 1.00 93.56 98 LEU A CA 1
ATOM 815 C C . LEU A 1 98 ? 5.216 -8.847 -4.987 1.00 93.56 98 LEU A C 1
ATOM 817 O O . LEU A 1 98 ? 4.076 -9.253 -5.203 1.00 93.56 98 LEU A O 1
ATOM 821 N N . ASP A 1 99 ? 6.104 -9.595 -4.327 1.00 91.75 99 ASP A N 1
ATOM 822 C CA . ASP A 1 99 ? 5.853 -10.996 -3.930 1.00 91.75 99 ASP A CA 1
ATOM 823 C C . ASP A 1 99 ? 4.663 -11.160 -3.001 1.00 91.75 99 ASP A C 1
ATOM 825 O O . ASP A 1 99 ? 3.964 -12.168 -3.037 1.00 91.75 99 ASP A O 1
ATOM 829 N N . ASN A 1 100 ? 4.397 -10.146 -2.182 1.00 93.25 100 ASN A N 1
ATOM 830 C CA . ASN A 1 100 ? 3.288 -10.153 -1.239 1.00 93.25 100 ASN A CA 1
ATOM 831 C C . ASN A 1 100 ? 2.041 -9.427 -1.762 1.00 93.25 100 ASN A C 1
ATOM 833 O O . ASN A 1 100 ? 1.082 -9.233 -1.005 1.00 93.25 100 ASN A O 1
ATOM 837 N N . LEU A 1 101 ? 2.003 -9.053 -3.048 1.00 94.50 101 LEU A N 1
ATOM 838 C CA . LEU A 1 101 ? 0.857 -8.353 -3.626 1.00 94.50 101 LEU A CA 1
ATOM 839 C C . LEU A 1 101 ? -0.419 -9.208 -3.569 1.00 94.50 101 LEU A C 1
ATOM 841 O O . LEU A 1 101 ? -1.488 -8.680 -3.264 1.00 94.50 101 LEU A O 1
ATOM 845 N N . TYR A 1 102 ? -0.327 -10.533 -3.714 1.00 93.25 102 TYR A N 1
ATOM 846 C CA . TYR A 1 102 ? -1.463 -11.459 -3.565 1.00 93.25 102 TYR A CA 1
ATOM 847 C C . TYR A 1 102 ? -2.254 -11.290 -2.251 1.00 93.25 102 TYR A C 1
ATOM 849 O O . TYR A 1 102 ? -3.427 -11.666 -2.171 1.00 93.25 102 TYR A O 1
ATOM 857 N N . LEU A 1 103 ? -1.669 -10.714 -1.193 1.00 93.50 103 LEU A N 1
ATOM 858 C CA . LEU A 1 103 ? -2.386 -10.447 0.057 1.00 93.50 103 LEU A CA 1
ATOM 859 C C . LEU A 1 103 ? -3.529 -9.441 -0.124 1.00 93.50 103 LEU A C 1
ATOM 861 O O . LEU A 1 103 ? -4.527 -9.511 0.609 1.00 93.50 103 LEU A O 1
ATOM 865 N N . VAL A 1 104 ? -3.432 -8.549 -1.117 1.00 92.81 104 VAL A N 1
ATOM 866 C CA . VAL A 1 104 ? -4.488 -7.579 -1.425 1.00 92.81 104 VAL A CA 1
ATOM 867 C C . VAL A 1 104 ? -5.689 -8.213 -2.132 1.00 92.81 104 VAL A C 1
ATOM 869 O O . VAL A 1 104 ? -6.778 -7.643 -2.107 1.00 92.81 104 VAL A O 1
ATOM 872 N N . LYS A 1 105 ? -5.567 -9.453 -2.628 1.00 90.38 105 LYS A N 1
ATOM 873 C CA . LYS A 1 105 ? -6.678 -10.260 -3.173 1.00 90.38 105 LYS A CA 1
ATOM 874 C C . LYS A 1 105 ? -7.863 -10.385 -2.219 1.00 90.38 105 LYS A C 1
ATOM 876 O O . LYS A 1 105 ? -9.010 -10.512 -2.638 1.00 90.38 105 LYS A O 1
ATOM 881 N N . LYS A 1 106 ? -7.587 -10.365 -0.910 1.00 89.00 106 LYS A N 1
ATOM 882 C CA . LYS A 1 106 ? -8.592 -10.482 0.161 1.00 89.00 106 LYS A CA 1
ATOM 883 C C . LYS A 1 106 ? -9.353 -9.171 0.413 1.00 89.00 106 LYS A C 1
ATOM 885 O O . LYS A 1 106 ? -10.276 -9.155 1.232 1.00 89.00 106 LYS A O 1
ATOM 890 N N . LEU A 1 107 ? -8.968 -8.068 -0.234 1.00 93.81 107 LEU A N 1
ATOM 891 C CA . LEU A 1 107 ? -9.582 -6.753 -0.063 1.00 93.81 107 LEU A CA 1
ATOM 892 C C . LEU A 1 107 ? -10.819 -6.646 -0.959 1.00 93.81 107 LEU A C 1
ATOM 894 O O . LEU A 1 107 ? -10.727 -6.464 -2.168 1.00 93.81 107 LEU A O 1
ATOM 898 N N . LYS A 1 108 ? -12.000 -6.759 -0.343 1.00 93.25 108 LYS A N 1
ATOM 899 C CA . LYS A 1 108 ? -13.294 -6.836 -1.047 1.00 93.25 108 LYS A CA 1
ATOM 900 C C . LYS A 1 108 ? -13.611 -5.614 -1.913 1.00 93.25 108 LYS A C 1
ATOM 902 O O . LYS A 1 108 ? -14.342 -5.743 -2.888 1.00 93.25 108 LYS A O 1
ATOM 907 N N . ASN A 1 109 ? -13.084 -4.450 -1.542 1.00 95.94 109 ASN A N 1
ATOM 908 C CA . ASN A 1 109 ? -13.385 -3.186 -2.208 1.00 95.94 109 ASN A CA 1
ATOM 909 C C . ASN A 1 109 ? -12.335 -2.803 -3.257 1.00 95.94 109 ASN A C 1
ATOM 911 O O . ASN A 1 109 ? -12.521 -1.798 -3.939 1.00 95.94 109 ASN A O 1
ATOM 915 N N . LEU A 1 110 ? -11.252 -3.578 -3.398 1.00 97.56 110 LEU A N 1
ATOM 916 C CA . LEU A 1 110 ? -10.160 -3.247 -4.305 1.00 97.56 110 LEU A CA 1
ATOM 917 C C . LEU A 1 110 ? -10.635 -3.338 -5.757 1.00 97.56 110 LEU A C 1
ATOM 919 O O . LEU A 1 110 ? -10.972 -4.409 -6.259 1.00 97.56 110 LEU A O 1
ATOM 923 N N . ARG A 1 111 ? -10.652 -2.188 -6.429 1.00 97.56 111 ARG A N 1
ATOM 924 C CA . ARG A 1 111 ? -11.155 -2.012 -7.798 1.00 97.56 111 ARG A CA 1
ATOM 925 C C . ARG A 1 111 ? -10.055 -1.631 -8.774 1.00 97.56 111 ARG A C 1
ATOM 927 O O . ARG A 1 111 ? -10.237 -1.790 -9.982 1.00 97.56 111 ARG A O 1
ATOM 934 N N . ARG A 1 112 ? -8.935 -1.104 -8.279 1.00 98.12 112 ARG A N 1
ATOM 935 C CA . ARG A 1 112 ? -7.838 -0.610 -9.109 1.00 98.12 112 ARG A CA 1
ATOM 936 C C . ARG A 1 112 ? -6.482 -0.849 -8.453 1.00 98.12 112 ARG A C 1
ATOM 938 O O . ARG A 1 112 ? -6.294 -0.502 -7.289 1.00 98.12 112 ARG A O 1
ATOM 945 N N . VAL A 1 113 ? -5.551 -1.378 -9.237 1.00 97.69 113 VAL A N 1
ATOM 946 C CA . VAL A 1 113 ? -4.127 -1.473 -8.907 1.00 97.69 113 VAL A CA 1
ATOM 947 C C . VAL A 1 113 ? -3.346 -0.865 -10.062 1.00 97.69 113 VAL A C 1
ATOM 949 O O . VAL A 1 113 ? -3.610 -1.192 -11.218 1.00 97.69 113 VAL A O 1
ATOM 952 N N . GLN A 1 114 ? -2.442 0.056 -9.757 1.00 97.19 114 GLN A N 1
ATOM 953 C CA . GLN A 1 114 ? -1.568 0.679 -10.743 1.00 97.19 114 GLN A CA 1
ATOM 954 C C . GLN A 1 114 ? -0.122 0.531 -10.293 1.00 97.19 114 GLN A C 1
ATOM 956 O O . GLN A 1 114 ? 0.184 0.826 -9.137 1.00 97.19 114 GLN A O 1
ATOM 961 N N . LEU A 1 115 ? 0.727 0.056 -11.194 1.00 95.62 115 LEU A N 1
ATOM 962 C CA . LEU A 1 115 ? 2.149 -0.159 -10.981 1.00 95.62 115 LEU A CA 1
ATOM 963 C C . LEU A 1 115 ? 2.898 0.686 -12.009 1.00 95.62 115 LEU A C 1
ATOM 965 O O . LEU A 1 115 ? 2.628 0.539 -13.197 1.00 95.62 115 LEU A O 1
ATOM 969 N N . TYR A 1 116 ? 3.783 1.564 -11.544 1.00 93.31 116 TYR A N 1
ATOM 970 C CA . TYR A 1 116 ? 4.542 2.480 -12.396 1.00 93.31 116 TYR A CA 1
ATOM 971 C C . TYR A 1 116 ? 6.041 2.349 -12.123 1.00 93.31 116 TYR A C 1
ATOM 973 O O . TYR A 1 116 ? 6.476 2.567 -10.987 1.00 93.31 116 TYR A O 1
ATOM 981 N N . HIS A 1 117 ? 6.817 2.021 -13.155 1.00 92.44 117 HIS A N 1
ATOM 982 C CA . HIS A 1 117 ? 8.275 1.876 -13.125 1.00 92.44 117 HIS A CA 1
ATOM 983 C C . HIS A 1 117 ? 8.787 0.826 -12.122 1.00 92.44 117 HIS A C 1
ATOM 985 O O . HIS A 1 117 ? 9.767 1.028 -11.399 1.00 92.44 117 HIS A O 1
ATOM 991 N N . LEU A 1 118 ? 8.106 -0.320 -12.069 1.00 92.06 118 LEU A N 1
ATOM 992 C CA . LEU A 1 118 ? 8.448 -1.448 -11.199 1.00 92.06 118 LEU A CA 1
ATOM 993 C C . LEU A 1 118 ? 8.750 -2.687 -12.035 1.00 92.06 118 LEU A C 1
ATOM 995 O O . LEU A 1 118 ? 8.016 -3.000 -12.973 1.00 92.06 118 LEU A O 1
ATOM 999 N N . LYS A 1 119 ? 9.776 -3.444 -11.646 1.00 90.00 119 LYS A N 1
ATOM 1000 C CA . LYS A 1 119 ? 10.030 -4.768 -12.216 1.00 90.00 119 LYS A CA 1
ATOM 1001 C C . LYS A 1 119 ? 8.885 -5.717 -11.847 1.00 90.00 119 LYS A C 1
ATOM 1003 O O . LYS A 1 119 ? 8.646 -5.997 -10.673 1.00 90.00 119 LYS A O 1
ATOM 1008 N N . ILE A 1 120 ? 8.168 -6.223 -12.850 1.00 90.44 120 ILE A N 1
ATOM 1009 C CA . ILE A 1 120 ? 7.072 -7.176 -12.648 1.00 90.44 120 ILE A CA 1
ATOM 1010 C C . ILE A 1 120 ? 7.631 -8.597 -12.652 1.00 90.44 120 ILE A C 1
ATOM 1012 O O . ILE A 1 120 ? 8.092 -9.085 -13.681 1.00 90.44 120 ILE A O 1
ATOM 1016 N N . ASN A 1 121 ? 7.577 -9.262 -11.501 1.00 85.12 121 ASN A N 1
ATOM 1017 C CA . ASN A 1 121 ? 8.039 -10.641 -11.317 1.00 85.12 121 ASN A CA 1
ATOM 1018 C C . ASN A 1 121 ? 6.895 -11.652 -11.089 1.00 85.12 121 ASN A C 1
ATOM 1020 O O . ASN A 1 121 ? 7.154 -12.851 -11.071 1.00 85.12 121 ASN A O 1
ATOM 1024 N N . ASN A 1 122 ? 5.645 -11.186 -10.963 1.00 83.88 122 ASN A N 1
ATOM 1025 C CA . ASN A 1 122 ? 4.461 -11.998 -10.651 1.00 83.88 122 ASN A CA 1
ATOM 1026 C C . ASN A 1 122 ? 3.270 -11.668 -11.571 1.00 83.88 122 ASN A C 1
ATOM 1028 O O . ASN A 1 122 ? 3.193 -10.577 -12.140 1.00 83.88 122 ASN A O 1
ATOM 1032 N N . ASP A 1 123 ? 2.296 -12.581 -11.681 1.00 91.00 123 ASP A N 1
ATOM 1033 C CA . ASP A 1 123 ? 1.023 -12.311 -12.366 1.00 91.00 123 ASP A CA 1
ATOM 1034 C C . ASP A 1 123 ? 0.118 -11.422 -11.494 1.00 91.00 123 ASP A C 1
ATOM 1036 O O . ASP A 1 123 ? -0.762 -11.872 -10.752 1.00 91.00 123 ASP A O 1
ATOM 1040 N N . VAL A 1 124 ? 0.327 -10.113 -11.626 1.00 92.38 124 VAL A N 1
ATOM 1041 C CA . VAL A 1 124 ? -0.416 -9.067 -10.911 1.00 92.38 124 VAL A CA 1
ATOM 1042 C C . VAL A 1 124 ? -1.929 -9.207 -11.111 1.00 92.38 124 VAL A C 1
ATOM 1044 O O . VAL A 1 124 ? -2.715 -8.889 -10.211 1.00 92.38 124 VAL A O 1
ATOM 1047 N N . LYS A 1 125 ? -2.377 -9.688 -12.279 1.00 93.06 125 LYS A N 1
ATOM 1048 C CA . LYS A 1 125 ? -3.805 -9.845 -12.557 1.00 93.06 125 LYS A CA 1
ATOM 1049 C C . LYS A 1 125 ? -4.393 -11.046 -11.818 1.00 93.06 125 LYS A C 1
ATOM 1051 O O . LYS A 1 125 ? -5.515 -10.931 -11.317 1.00 93.06 125 LYS A O 1
ATOM 1056 N N . ALA A 1 126 ? -3.658 -12.149 -11.690 1.00 92.06 126 ALA A N 1
ATOM 1057 C CA . ALA A 1 126 ? -4.058 -13.298 -10.872 1.00 92.06 126 ALA A CA 1
ATOM 1058 C C . ALA A 1 126 ? -4.104 -12.973 -9.364 1.00 92.06 126 ALA A C 1
ATOM 1060 O O . ALA A 1 126 ? -4.971 -13.486 -8.630 1.00 92.06 126 ALA A O 1
ATOM 1061 N N . ASP A 1 127 ? -3.223 -12.077 -8.920 1.00 92.38 127 ASP A N 1
ATOM 1062 C CA . ASP A 1 127 ? -3.185 -11.555 -7.553 1.00 92.38 127 ASP A CA 1
ATOM 1063 C C . ASP A 1 127 ? -4.323 -10.570 -7.274 1.00 92.38 127 ASP A C 1
ATOM 1065 O O . ASP A 1 127 ? -4.885 -10.549 -6.177 1.00 92.38 127 ASP A O 1
ATOM 1069 N N . CYS A 1 128 ? -4.740 -9.807 -8.285 1.00 92.81 128 CYS A N 1
ATOM 1070 C CA . CYS A 1 128 ? -5.786 -8.791 -8.178 1.00 92.81 128 CYS A CA 1
ATOM 1071 C C . CYS A 1 128 ? -6.949 -9.047 -9.162 1.00 92.81 128 CYS A C 1
ATOM 1073 O O . CYS A 1 128 ? -7.276 -8.183 -9.986 1.00 92.81 128 CYS A O 1
ATOM 1075 N N . PRO A 1 129 ? -7.644 -10.202 -9.081 1.00 91.12 129 PRO A N 1
ATOM 1076 C CA . PRO A 1 129 ? -8.580 -10.636 -10.123 1.00 91.12 129 PRO A CA 1
ATOM 1077 C C . PRO A 1 129 ? -9.770 -9.683 -10.288 1.00 91.12 129 PRO A C 1
ATOM 1079 O O . PRO A 1 129 ? -10.213 -9.424 -11.408 1.00 91.12 129 PRO A O 1
ATOM 1082 N N . ASN A 1 130 ? -10.230 -9.083 -9.186 1.00 90.12 130 ASN A N 1
ATOM 1083 C CA . ASN A 1 130 ? -11.377 -8.172 -9.161 1.00 90.12 130 ASN A CA 1
ATOM 1084 C C . ASN A 1 130 ? -11.010 -6.707 -9.452 1.00 90.12 130 ASN A C 1
ATOM 1086 O O . ASN A 1 130 ? -11.901 -5.867 -9.580 1.00 90.12 130 ASN A O 1
ATOM 1090 N N . ALA A 1 131 ? -9.718 -6.389 -9.566 1.00 96.06 131 ALA A N 1
ATOM 1091 C CA . ALA A 1 131 ? -9.250 -5.038 -9.830 1.00 96.06 131 ALA A CA 1
ATOM 1092 C C . ALA A 1 131 ? -8.889 -4.853 -11.307 1.00 96.06 131 ALA A C 1
ATOM 1094 O O . ALA A 1 131 ? -8.423 -5.771 -11.986 1.00 96.06 131 ALA A O 1
ATOM 1095 N N . ARG A 1 132 ? -9.066 -3.633 -11.814 1.00 97.38 132 ARG A N 1
ATOM 1096 C CA . ARG A 1 132 ? -8.400 -3.200 -13.044 1.00 97.38 132 ARG A CA 1
ATOM 1097 C C . ARG A 1 132 ? -6.923 -2.987 -12.727 1.00 97.38 132 ARG A C 1
ATOM 1099 O O . ARG A 1 132 ? -6.617 -2.239 -11.798 1.00 97.38 132 ARG A O 1
ATOM 1106 N N . VAL A 1 133 ? -6.056 -3.659 -13.472 1.00 96.75 133 VAL A N 1
ATOM 1107 C CA . VAL A 1 133 ? -4.602 -3.593 -13.315 1.00 96.75 133 VAL A CA 1
ATOM 1108 C C . VAL A 1 133 ? -4.043 -2.732 -14.440 1.00 96.75 133 VAL A C 1
ATOM 1110 O O . VAL A 1 133 ? -4.395 -2.947 -15.597 1.00 96.75 133 VAL A O 1
ATOM 1113 N N . PHE A 1 134 ? -3.213 -1.758 -14.084 1.00 96.56 134 PHE A N 1
ATOM 1114 C CA . PHE A 1 134 ? -2.468 -0.910 -15.012 1.00 96.56 134 PHE A CA 1
ATOM 1115 C C . PHE A 1 134 ? -0.987 -1.042 -14.670 1.00 96.56 134 PHE A C 1
ATOM 1117 O O . PHE A 1 134 ? -0.637 -0.973 -13.492 1.00 96.56 134 PHE A O 1
ATOM 1124 N N . ILE A 1 135 ? -0.159 -1.282 -15.679 1.00 93.62 135 ILE A N 1
ATOM 1125 C CA . ILE A 1 135 ? 1.286 -1.468 -15.548 1.00 93.62 135 ILE A CA 1
ATOM 1126 C C . ILE A 1 135 ? 1.923 -0.602 -16.626 1.00 93.62 135 ILE A C 1
ATOM 1128 O O . ILE A 1 135 ? 1.487 -0.681 -17.776 1.00 93.62 135 ILE A O 1
ATOM 1132 N N . ASP A 1 136 ? 2.892 0.209 -16.227 1.00 87.50 136 ASP A N 1
ATOM 1133 C CA . ASP A 1 136 ? 3.656 1.126 -17.076 1.00 87.50 136 ASP A CA 1
ATOM 1134 C C . ASP A 1 136 ? 5.097 1.227 -16.548 1.00 87.50 136 ASP A C 1
ATOM 1136 O O . ASP A 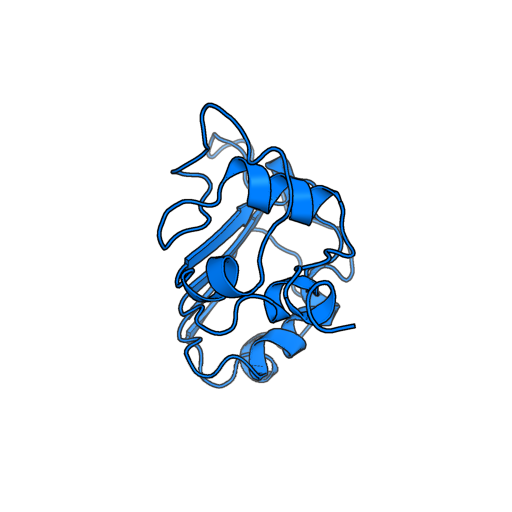1 136 ? 5.267 1.231 -15.303 1.00 87.50 136 ASP A O 1
#

pLDDT: mean 91.45, std 7.65, range [54.78, 98.25]

Organism: NCBI:txid467210